Protein AF-A0A0J6SVH4-F1 (afdb_monomer)

Secondary structure (DSSP, 8-state):
---HHHHHHHHHHHHHHHHHHHHHHHHHHHHHHHS---HHHHHHHHHHHHHHHHHHHHHHHHHHHH-S--TTPPPHHHHHHHHHHHHHHTT--------

pLDDT: mean 83.15, std 16.94, range [44.31, 97.62]

Solvent-accessible surface area (backbone atoms only — not comparable to full-atom values): 5814 Å² total; per-residue (Å²): 138,91,71,60,68,67,56,48,55,54,48,51,51,51,33,37,53,33,45,52,53,23,51,52,24,47,54,48,33,53,55,48,73,70,46,96,55,62,81,73,41,54,58,55,39,54,54,28,47,51,48,24,54,53,28,45,53,53,30,52,52,42,36,61,73,65,72,55,85,74,89,77,61,80,50,71,69,59,49,51,52,52,54,54,54,56,62,61,66,78,72,74,81,83,89,76,78,90,131

Mean predicted aligned error: 9.52 Å

Foldseek 3Di:
DPDVPVVLVVLLVVLQVLLLQLLVLVVQLVVLVVDPDPPVSVVVNVVSVVSNVVSVVVNVVSCVVSVHDDPNHDDNVRSVVVVVVVVVVVPDDPPDDDD

Nearest PDB structures (foldseek):
  6lkp-assembly1_C  TM=5.786E-01  e=1.591E+00  Leptolyngbya sp. O-77
  4dyu-assembly1_K  TM=5.708E-01  e=2.705E+00  Yersinia pestis KIM10+
  6lkp-assembly1_F-2  TM=6.302E-01  e=3.853E+00  Leptolyngbya sp. O-77
  4dyu-assembly1_H  TM=6.235E-01  e=7.816E+00  Yersinia pestis KIM10+

Structure (mmCIF, N/CA/C/O backbone):
data_AF-A0A0J6SVH4-F1
#
_entry.id   AF-A0A0J6SVH4-F1
#
loop_
_atom_site.group_PDB
_atom_site.id
_atom_site.type_symbol
_atom_site.label_atom_id
_atom_site.label_alt_id
_atom_site.label_comp_id
_atom_site.label_asym_id
_atom_site.label_entity_id
_atom_site.label_seq_id
_atom_site.pdbx_PDB_ins_code
_atom_site.Cartn_x
_atom_site.Cartn_y
_atom_site.Cartn_z
_atom_site.occupancy
_atom_site.B_iso_or_equiv
_atom_site.auth_seq_id
_atom_site.auth_comp_id
_atom_site.auth_asym_id
_atom_site.auth_atom_id
_atom_site.pdbx_PDB_model_num
ATOM 1 N N . MET A 1 1 ? -21.725 4.617 27.678 1.00 44.31 1 MET A N 1
ATOM 2 C CA . MET A 1 1 ? -21.602 4.956 26.246 1.00 44.31 1 MET A CA 1
ATOM 3 C C . MET A 1 1 ? -20.887 3.815 25.535 1.00 44.31 1 MET A C 1
ATOM 5 O O . MET A 1 1 ? -19.718 3.624 25.835 1.00 44.31 1 MET A O 1
ATOM 9 N N . PRO A 1 2 ? -21.541 3.039 24.656 1.00 50.03 2 PRO A N 1
ATOM 10 C CA . PRO A 1 2 ? -20.853 2.108 23.771 1.00 50.03 2 PRO A CA 1
ATOM 11 C C . PRO A 1 2 ? -21.095 2.526 22.311 1.00 50.03 2 PRO A C 1
ATOM 13 O O . PRO A 1 2 ? -22.089 2.136 21.712 1.00 50.03 2 PRO A O 1
ATOM 16 N N . CYS A 1 3 ? -20.215 3.363 21.758 1.00 47.97 3 CYS A N 1
ATOM 17 C CA . CYS A 1 3 ? -20.214 3.703 20.324 1.00 47.97 3 CYS A CA 1
ATOM 18 C C . CYS A 1 3 ? -18.867 3.427 19.636 1.00 47.97 3 CYS A C 1
ATOM 20 O O . CYS A 1 3 ? -18.789 3.538 18.418 1.00 47.97 3 CYS A O 1
ATOM 22 N N . SER A 1 4 ? -17.821 3.038 20.372 1.00 60.50 4 SER A N 1
ATOM 23 C CA . SER A 1 4 ? -16.481 2.877 19.792 1.00 60.50 4 SER A CA 1
ATOM 24 C C . SER A 1 4 ? -16.324 1.627 18.923 1.00 60.50 4 SER A C 1
ATOM 26 O O . SER A 1 4 ? -15.567 1.656 17.967 1.00 60.50 4 SER A O 1
ATOM 28 N N . THR A 1 5 ? -17.082 0.553 19.167 1.00 61.78 5 THR A N 1
ATOM 29 C CA . THR A 1 5 ? -16.823 -0.753 18.526 1.00 61.78 5 THR A CA 1
ATOM 30 C C . THR A 1 5 ? -17.061 -0.771 17.014 1.00 61.78 5 THR A C 1
ATOM 32 O O . THR A 1 5 ? -16.330 -1.440 16.291 1.00 61.78 5 THR A O 1
ATOM 35 N N . ALA A 1 6 ? -18.056 -0.034 16.510 1.00 64.44 6 ALA A N 1
ATOM 36 C CA . ALA A 1 6 ? -18.327 0.042 15.072 1.00 64.44 6 ALA A CA 1
ATOM 37 C C . ALA A 1 6 ? -17.305 0.932 14.336 1.00 64.44 6 ALA A C 1
ATOM 39 O O . ALA A 1 6 ? -16.909 0.633 13.210 1.00 64.44 6 ALA A O 1
ATOM 40 N N . SER A 1 7 ? -16.843 2.004 14.987 1.00 69.50 7 SER A N 1
ATOM 41 C CA . SER A 1 7 ? -15.791 2.871 14.448 1.00 69.50 7 SER A CA 1
ATOM 42 C C . SER A 1 7 ? -14.437 2.158 14.442 1.00 69.50 7 SER A C 1
ATOM 44 O O . SER A 1 7 ? -13.725 2.213 13.444 1.00 69.50 7 SER A O 1
ATOM 46 N N . ASP A 1 8 ? -14.118 1.413 15.500 1.00 69.62 8 ASP A N 1
ATOM 47 C CA . ASP A 1 8 ? -12.891 0.616 15.575 1.00 69.62 8 ASP A CA 1
ATOM 48 C C . ASP A 1 8 ? -12.886 -0.512 14.544 1.00 69.62 8 ASP A C 1
ATOM 50 O O . ASP A 1 8 ? -11.888 -0.693 13.860 1.00 69.62 8 ASP A O 1
ATOM 54 N N . ALA A 1 9 ? -14.007 -1.216 14.342 1.00 74.62 9 ALA A N 1
ATOM 55 C CA . ALA A 1 9 ? -14.099 -2.262 13.319 1.00 74.62 9 ALA A CA 1
ATOM 56 C C . ALA A 1 9 ? -13.892 -1.715 11.892 1.00 74.62 9 ALA A C 1
ATOM 58 O O . ALA A 1 9 ? -13.279 -2.368 11.047 1.00 74.62 9 ALA A O 1
ATOM 59 N N . THR A 1 10 ? -14.376 -0.500 11.615 1.00 89.38 10 THR A N 1
ATOM 60 C CA . THR A 1 10 ? -14.157 0.158 10.315 1.00 89.38 10 THR A CA 1
ATOM 61 C C . THR A 1 10 ? -12.748 0.731 10.176 1.00 89.38 10 THR A C 1
ATOM 63 O O . THR A 1 10 ? -12.219 0.779 9.065 1.00 89.38 10 THR A O 1
ATOM 66 N N . LEU A 1 11 ? -12.108 1.160 11.266 1.00 93.75 11 LEU A N 1
ATOM 67 C CA . LEU A 1 11 ? -10.700 1.556 11.263 1.00 93.75 11 LEU A CA 1
ATOM 68 C C . LEU A 1 11 ? -9.781 0.346 11.076 1.00 93.75 11 LEU A C 1
ATOM 70 O O . LEU A 1 11 ? -8.941 0.376 10.187 1.00 93.75 11 LEU A O 1
ATOM 74 N N . GLU A 1 12 ? -10.001 -0.740 11.816 1.00 95.12 12 GLU A N 1
ATOM 75 C CA . GLU A 1 12 ? -9.250 -1.990 11.692 1.00 95.12 12 GLU A CA 1
ATOM 76 C C . GLU A 1 12 ? -9.304 -2.532 10.259 1.00 95.12 12 GLU A C 1
ATOM 78 O O . GLU A 1 12 ? -8.268 -2.857 9.680 1.00 95.12 12 GLU A O 1
ATOM 83 N N . HIS A 1 13 ? -10.491 -2.546 9.642 1.00 94.88 13 HIS A N 1
ATOM 84 C CA . HIS A 1 13 ? -10.640 -2.963 8.249 1.00 94.88 13 HIS A CA 1
ATOM 85 C C . HIS A 1 13 ? -9.846 -2.074 7.278 1.00 94.88 13 HIS A C 1
ATOM 87 O O . HIS A 1 13 ? -9.142 -2.589 6.409 1.00 94.88 13 HIS A O 1
ATOM 93 N N . ARG A 1 14 ? -9.898 -0.745 7.451 1.00 95.12 14 ARG A N 1
ATOM 94 C CA . ARG A 1 14 ? -9.105 0.199 6.643 1.00 95.12 14 ARG A CA 1
ATOM 95 C C . ARG A 1 14 ? -7.603 -0.010 6.832 1.00 95.12 14 ARG A C 1
ATOM 97 O O . ARG A 1 14 ? -6.868 0.045 5.852 1.00 95.12 14 ARG A O 1
ATOM 104 N N . THR A 1 15 ? -7.150 -0.282 8.055 1.00 96.94 15 THR A N 1
ATOM 105 C CA . THR A 1 15 ? -5.745 -0.593 8.355 1.00 96.94 15 THR A CA 1
ATOM 106 C C . THR A 1 15 ? -5.300 -1.879 7.662 1.00 96.94 15 THR A C 1
ATOM 108 O O . THR A 1 15 ? -4.221 -1.915 7.075 1.00 96.94 15 THR A O 1
ATOM 111 N N . ILE A 1 16 ? -6.136 -2.922 7.682 1.00 96.19 16 ILE A N 1
ATOM 112 C CA . ILE A 1 16 ? -5.853 -4.192 7.001 1.00 96.19 16 ILE A CA 1
ATOM 113 C C . ILE A 1 16 ? -5.747 -3.982 5.485 1.00 96.19 16 ILE A C 1
ATOM 115 O O . ILE A 1 16 ? -4.779 -4.438 4.8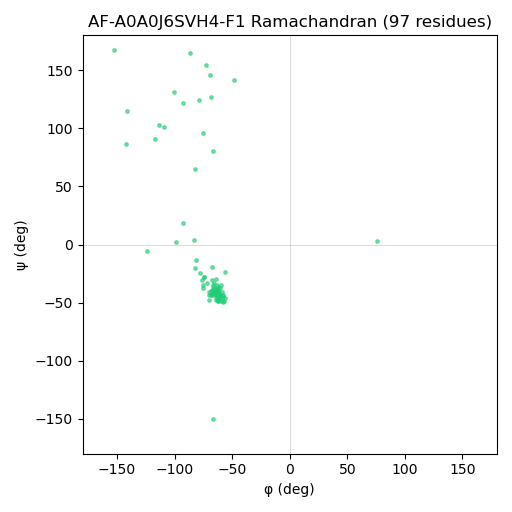81 1.00 96.19 16 ILE A O 1
ATOM 119 N N . GLU A 1 17 ? -6.681 -3.261 4.864 1.00 95.31 17 GLU A N 1
ATOM 120 C CA . GLU A 1 17 ? -6.618 -2.958 3.425 1.00 95.31 17 GLU A CA 1
ATOM 121 C C . GLU A 1 17 ? -5.399 -2.089 3.067 1.00 95.31 17 GLU A C 1
ATOM 123 O O . GLU A 1 17 ? -4.675 -2.392 2.117 1.00 95.31 17 GLU A O 1
ATOM 128 N N . ALA A 1 18 ? -5.078 -1.070 3.872 1.00 96.31 18 ALA A N 1
ATOM 129 C CA . ALA A 1 18 ? -3.871 -0.263 3.677 1.00 96.31 18 ALA A CA 1
ATOM 130 C C . ALA A 1 18 ? -2.587 -1.103 3.762 1.00 96.31 18 ALA A C 1
ATOM 132 O O . ALA A 1 18 ? -1.662 -0.895 2.976 1.00 96.31 18 ALA A O 1
ATOM 133 N N . HIS A 1 19 ? -2.541 -2.090 4.661 1.00 97.38 19 HIS A N 1
ATOM 134 C CA . HIS A 1 19 ? -1.429 -3.038 4.748 1.00 97.38 19 HIS A CA 1
ATOM 135 C C 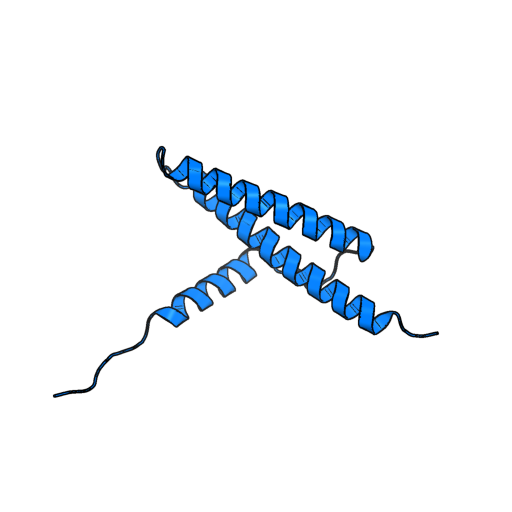. HIS A 1 19 ? -1.302 -3.905 3.493 1.00 97.38 19 HIS A C 1
ATOM 137 O O . HIS A 1 19 ? -0.190 -4.117 3.015 1.00 97.38 19 HIS A O 1
ATOM 143 N N . ARG A 1 20 ? -2.419 -4.360 2.909 1.00 96.38 20 ARG A N 1
ATOM 144 C CA . ARG A 1 20 ? -2.398 -5.105 1.636 1.00 96.38 20 ARG A CA 1
ATOM 145 C C . ARG A 1 20 ? -1.803 -4.261 0.512 1.00 96.38 20 ARG A C 1
ATOM 147 O O . ARG A 1 20 ? -0.945 -4.751 -0.218 1.00 96.38 20 ARG A O 1
ATOM 154 N N . HIS A 1 21 ? -2.207 -2.995 0.403 1.00 95.69 21 HIS A N 1
ATOM 155 C CA . HIS A 1 21 ? -1.659 -2.072 -0.594 1.00 95.69 21 HIS A CA 1
ATOM 156 C C . HIS A 1 21 ? -0.173 -1.784 -0.374 1.00 95.69 21 HIS A C 1
ATOM 158 O O . HIS A 1 21 ? 0.598 -1.811 -1.331 1.00 95.69 21 HIS A O 1
ATOM 164 N N . TYR A 1 22 ? 0.235 -1.561 0.877 1.00 96.62 22 TYR A N 1
ATOM 165 C CA . TYR A 1 22 ? 1.640 -1.393 1.242 1.00 96.62 22 TYR A CA 1
ATOM 166 C C . TYR A 1 22 ? 2.484 -2.602 0.833 1.00 96.62 22 TYR A C 1
ATOM 168 O O . TYR A 1 22 ? 3.520 -2.450 0.185 1.00 96.62 22 TYR A O 1
ATOM 176 N N . LEU A 1 23 ? 2.018 -3.808 1.163 1.00 96.62 23 LEU A N 1
ATOM 177 C CA . LEU A 1 23 ? 2.742 -5.033 0.863 1.00 96.62 23 LEU A CA 1
ATOM 178 C C . LEU A 1 23 ? 2.812 -5.299 -0.646 1.00 96.62 23 LEU A C 1
ATOM 180 O O . LEU A 1 23 ? 3.865 -5.694 -1.137 1.00 96.62 23 LEU A O 1
ATOM 184 N N . ALA A 1 24 ? 1.739 -5.022 -1.393 1.00 95.81 24 ALA A N 1
ATOM 185 C CA . ALA A 1 24 ? 1.738 -5.116 -2.854 1.00 95.81 24 ALA A CA 1
ATOM 186 C C . ALA A 1 24 ? 2.741 -4.143 -3.495 1.00 95.81 24 ALA A C 1
ATOM 188 O O . ALA A 1 24 ? 3.486 -4.530 -4.393 1.00 95.81 24 ALA A O 1
ATOM 189 N N . ALA A 1 25 ? 2.790 -2.893 -3.020 1.00 95.50 25 ALA A N 1
ATOM 190 C CA . ALA A 1 25 ? 3.736 -1.899 -3.517 1.00 95.50 25 ALA A CA 1
ATOM 191 C C . ALA A 1 25 ? 5.188 -2.302 -3.217 1.00 95.50 25 ALA A C 1
ATOM 193 O O . ALA A 1 25 ? 6.031 -2.241 -4.107 1.00 95.50 25 ALA A O 1
ATOM 194 N N . LEU A 1 26 ? 5.462 -2.794 -2.003 1.00 95.25 26 LEU A N 1
ATOM 195 C CA . LEU A 1 26 ? 6.785 -3.300 -1.630 1.00 95.25 26 LEU A CA 1
ATOM 196 C C . LEU A 1 26 ? 7.206 -4.498 -2.496 1.00 95.25 26 LEU A C 1
ATOM 198 O O . LEU A 1 26 ? 8.316 -4.524 -3.013 1.00 95.25 26 LEU A O 1
ATOM 202 N N . MET A 1 27 ? 6.306 -5.463 -2.708 1.00 94.50 27 MET A N 1
ATOM 203 C CA . MET A 1 27 ? 6.570 -6.610 -3.585 1.00 94.50 27 MET A CA 1
ATOM 204 C C . MET A 1 27 ? 6.886 -6.188 -5.023 1.00 94.50 27 MET A C 1
ATOM 206 O O . MET A 1 27 ? 7.699 -6.839 -5.671 1.00 94.50 27 MET A O 1
ATOM 210 N N . ARG A 1 28 ? 6.257 -5.117 -5.523 1.00 93.00 28 ARG A N 1
ATOM 211 C CA . ARG A 1 28 ? 6.539 -4.583 -6.858 1.00 93.00 28 ARG A CA 1
ATOM 212 C C . ARG A 1 28 ? 7.919 -3.934 -6.940 1.00 93.00 28 ARG A C 1
ATOM 214 O O . ARG A 1 28 ? 8.609 -4.183 -7.917 1.00 93.00 28 ARG A O 1
ATOM 221 N N . VAL A 1 29 ? 8.313 -3.140 -5.940 1.00 92.88 29 VAL A N 1
ATOM 222 C CA . VAL A 1 29 ? 9.663 -2.544 -5.881 1.00 92.88 29 VAL A CA 1
ATOM 223 C C . VAL A 1 29 ? 10.722 -3.641 -5.909 1.00 92.88 29 VAL A C 1
ATOM 225 O O . VAL A 1 29 ? 11.596 -3.614 -6.761 1.00 92.88 29 VAL A O 1
ATOM 228 N N . GLU A 1 30 ? 10.583 -4.660 -5.061 1.00 91.88 30 GLU A N 1
ATOM 229 C CA . GLU A 1 30 ? 11.543 -5.767 -5.014 1.00 91.88 30 GLU A CA 1
ATOM 230 C C . GLU A 1 30 ? 11.602 -6.560 -6.329 1.00 91.88 30 GLU A C 1
ATOM 232 O O . GLU A 1 30 ? 12.677 -6.959 -6.759 1.00 91.88 30 GLU A O 1
ATOM 237 N N . ALA A 1 31 ? 10.462 -6.771 -6.995 1.00 90.88 31 ALA A N 1
ATOM 238 C CA . ALA A 1 31 ? 10.437 -7.451 -8.289 1.00 90.88 31 ALA A CA 1
ATOM 239 C C . ALA A 1 31 ? 11.147 -6.649 -9.393 1.00 90.88 31 ALA A C 1
ATOM 241 O O . ALA A 1 31 ? 11.733 -7.249 -10.290 1.00 90.88 31 ALA A O 1
ATOM 242 N N . LEU A 1 32 ? 11.087 -5.316 -9.327 1.00 90.38 32 LEU A N 1
ATOM 243 C CA . LEU A 1 32 ? 11.806 -4.427 -10.240 1.00 90.38 32 LEU A CA 1
ATOM 244 C C . LEU A 1 32 ? 13.299 -4.364 -9.896 1.00 90.38 32 LEU A C 1
ATOM 246 O O . LEU A 1 32 ? 14.114 -4.377 -10.801 1.00 90.38 32 LEU A O 1
ATOM 250 N N . ASP A 1 33 ? 13.673 -4.386 -8.614 1.00 87.12 33 ASP A N 1
ATOM 251 C CA . ASP A 1 33 ? 15.084 -4.459 -8.197 1.00 87.12 33 ASP A CA 1
ATOM 252 C C . ASP A 1 33 ? 15.765 -5.769 -8.637 1.00 87.12 33 ASP A C 1
ATOM 254 O O . ASP A 1 33 ? 16.977 -5.810 -8.855 1.00 87.12 33 ASP A O 1
ATOM 258 N N . GLU A 1 34 ? 14.997 -6.857 -8.741 1.00 87.38 34 GLU A N 1
ATOM 259 C CA . GLU A 1 34 ? 15.467 -8.152 -9.243 1.00 87.38 34 GLU A CA 1
ATOM 260 C C . GLU A 1 34 ? 15.478 -8.239 -10.779 1.00 87.38 34 GLU A C 1
ATOM 262 O O . GLU A 1 34 ? 16.165 -9.102 -11.340 1.00 87.38 34 GLU A O 1
ATOM 267 N N . ALA A 1 35 ? 14.724 -7.379 -11.469 1.00 82.88 35 ALA A N 1
ATOM 268 C CA . ALA A 1 35 ? 14.726 -7.305 -12.920 1.00 82.88 35 ALA A CA 1
ATOM 269 C C . ALA A 1 35 ? 15.968 -6.528 -13.388 1.00 82.88 35 ALA A C 1
ATOM 271 O O . ALA A 1 35 ? 16.210 -5.402 -12.982 1.00 82.88 35 ALA A O 1
ATOM 272 N N . ASP A 1 36 ? 16.789 -7.132 -14.250 1.00 68.06 36 ASP A N 1
ATOM 273 C CA . ASP A 1 36 ? 17.912 -6.433 -14.895 1.00 68.06 36 ASP A CA 1
ATOM 274 C C . ASP A 1 36 ? 17.380 -5.644 -16.103 1.00 68.06 36 ASP A C 1
ATOM 276 O O . ASP A 1 36 ? 17.614 -5.994 -17.265 1.00 68.06 36 ASP A O 1
ATOM 280 N N . ASP A 1 37 ? 16.538 -4.647 -15.836 1.00 64.12 37 ASP A N 1
ATOM 281 C CA . ASP A 1 37 ? 15.901 -3.811 -16.840 1.00 64.12 37 ASP A CA 1
ATOM 282 C C . ASP A 1 37 ? 16.614 -2.455 -16.966 1.00 64.12 37 ASP A C 1
ATOM 284 O O . ASP A 1 37 ? 16.980 -1.787 -16.005 1.00 64.12 37 ASP A O 1
ATOM 288 N N . GLY A 1 38 ? 16.907 -2.066 -18.211 1.00 63.03 38 GLY A N 1
ATOM 289 C CA . GLY A 1 38 ? 17.634 -0.835 -18.526 1.00 63.03 38 GLY A CA 1
ATOM 290 C C . GLY A 1 38 ? 16.857 0.444 -18.172 1.00 63.03 38 GLY A C 1
ATOM 291 O O . GLY A 1 38 ? 16.019 0.488 -17.283 1.00 63.03 38 GLY A O 1
ATOM 292 N N . SER A 1 39 ? 17.086 1.535 -18.905 1.00 61.56 39 SER A N 1
ATOM 293 C CA . SER A 1 39 ? 16.526 2.860 -18.570 1.00 61.56 39 SER A CA 1
ATOM 294 C C . SER A 1 39 ? 14.996 2.945 -18.427 1.00 61.56 39 SER A C 1
ATOM 296 O O . SER A 1 39 ? 14.517 3.863 -17.766 1.00 61.56 39 SER A O 1
ATOM 298 N N . ASP A 1 40 ? 14.235 2.033 -19.040 1.00 67.88 40 ASP A N 1
ATOM 299 C CA . ASP A 1 40 ? 12.772 1.985 -18.902 1.00 67.88 40 ASP A CA 1
ATOM 300 C C . ASP A 1 40 ? 12.332 1.428 -17.531 1.00 67.88 40 ASP A C 1
ATOM 302 O O . ASP A 1 40 ? 11.304 1.863 -17.008 1.00 67.88 40 ASP A O 1
ATOM 306 N N . GLY A 1 41 ? 13.149 0.572 -16.903 1.00 77.00 41 GLY A N 1
ATOM 307 C CA . GLY A 1 41 ? 12.933 0.060 -15.544 1.00 77.00 41 GLY A CA 1
ATOM 308 C C . GLY A 1 41 ? 13.070 1.144 -14.476 1.00 77.00 41 GLY A C 1
ATOM 309 O O . GLY A 1 41 ? 12.333 1.155 -13.496 1.00 77.00 41 GLY A O 1
ATOM 310 N N . GLU A 1 42 ? 13.918 2.154 -14.705 1.00 85.12 42 GLU A N 1
ATOM 311 C CA . GLU A 1 42 ? 14.135 3.254 -13.753 1.00 85.12 42 GLU A CA 1
ATOM 312 C C . GLU A 1 42 ? 12.854 4.053 -13.476 1.00 85.12 42 GLU A C 1
ATOM 314 O O . GLU A 1 42 ? 12.558 4.393 -12.330 1.00 85.12 42 GLU A O 1
ATOM 319 N N . ARG A 1 43 ? 12.068 4.358 -14.517 1.00 87.62 43 ARG A N 1
ATOM 320 C CA . ARG A 1 43 ? 10.815 5.103 -14.335 1.00 87.62 43 ARG A CA 1
ATOM 321 C C . ARG A 1 43 ? 9.780 4.262 -13.598 1.00 87.62 43 ARG A C 1
ATOM 323 O O . ARG A 1 43 ? 9.105 4.778 -12.711 1.00 87.62 43 ARG A O 1
ATOM 330 N N . GLU A 1 44 ? 9.655 2.991 -13.966 1.00 89.12 44 GLU A N 1
ATOM 331 C CA . GLU A 1 44 ? 8.728 2.083 -13.298 1.00 89.12 44 GLU A CA 1
ATOM 332 C C . GLU A 1 44 ? 9.119 1.863 -11.830 1.00 89.12 44 GLU A C 1
ATOM 334 O O . GLU A 1 44 ? 8.246 1.859 -10.959 1.00 89.12 44 GLU A O 1
ATOM 339 N N . ARG A 1 45 ? 10.423 1.788 -11.538 1.00 88.31 45 ARG A N 1
ATOM 340 C CA . ARG A 1 45 ? 10.954 1.709 -10.176 1.00 88.31 45 ARG A CA 1
ATOM 341 C C . ARG A 1 45 ? 10.606 2.951 -9.366 1.00 88.31 45 ARG A C 1
ATOM 343 O O . ARG A 1 45 ? 10.054 2.815 -8.280 1.00 88.31 45 ARG A O 1
ATOM 350 N N . LEU A 1 46 ? 10.828 4.153 -9.903 1.00 91.44 46 LEU A N 1
ATOM 351 C CA . LEU A 1 46 ? 10.459 5.404 -9.225 1.00 91.44 46 LEU A CA 1
ATOM 352 C C . LEU A 1 46 ? 8.955 5.485 -8.921 1.00 91.44 46 LEU A C 1
ATOM 354 O O . LEU A 1 46 ? 8.564 5.912 -7.832 1.00 91.44 46 LEU A O 1
ATOM 358 N N . ASP A 1 47 ? 8.105 5.055 -9.856 1.00 92.25 47 ASP A N 1
ATOM 359 C CA . ASP A 1 47 ? 6.655 5.019 -9.647 1.00 92.25 47 ASP A CA 1
ATOM 360 C C . ASP A 1 47 ? 6.271 3.987 -8.562 1.00 92.25 47 ASP A C 1
ATOM 362 O O . ASP A 1 47 ? 5.416 4.261 -7.710 1.00 92.25 47 ASP A O 1
ATOM 366 N N . ALA A 1 48 ? 6.924 2.819 -8.539 1.00 92.56 48 ALA A N 1
ATOM 367 C CA . ALA A 1 48 ? 6.719 1.795 -7.514 1.00 92.56 48 ALA A CA 1
ATOM 368 C C . ALA A 1 48 ? 7.208 2.247 -6.124 1.00 92.56 48 ALA A C 1
ATOM 370 O O . ALA A 1 48 ? 6.495 2.063 -5.134 1.00 92.56 48 ALA A O 1
ATOM 371 N N . GLU A 1 49 ? 8.370 2.900 -6.044 1.00 94.56 49 GLU A N 1
ATOM 372 C CA . GLU A 1 49 ? 8.914 3.494 -4.818 1.00 94.56 49 GLU A CA 1
ATOM 373 C C . GLU A 1 49 ? 7.973 4.574 -4.263 1.00 94.56 49 GLU A C 1
ATOM 375 O O . GLU A 1 49 ? 7.666 4.590 -3.068 1.00 94.56 49 GLU A O 1
ATOM 380 N N . ALA A 1 50 ? 7.444 5.449 -5.125 1.00 95.56 50 ALA A N 1
ATOM 381 C CA . ALA A 1 50 ? 6.480 6.468 -4.721 1.00 95.56 50 ALA A CA 1
ATOM 382 C C . ALA A 1 50 ? 5.195 5.846 -4.145 1.00 95.56 50 ALA A C 1
ATOM 384 O O . ALA A 1 50 ? 4.706 6.287 -3.098 1.00 95.56 50 ALA A O 1
ATOM 385 N N . ALA A 1 51 ? 4.673 4.792 -4.782 1.00 94.50 51 ALA A N 1
ATOM 386 C CA . ALA A 1 51 ? 3.514 4.054 -4.285 1.00 94.50 51 ALA A CA 1
ATOM 387 C C . ALA A 1 51 ? 3.802 3.371 -2.935 1.00 94.50 51 ALA A C 1
ATOM 389 O O . ALA A 1 51 ? 2.970 3.419 -2.023 1.00 94.50 51 ALA A O 1
ATOM 390 N N . HIS A 1 52 ? 4.990 2.784 -2.772 1.00 94.94 52 HIS A N 1
ATOM 391 C CA . HIS A 1 52 ? 5.437 2.186 -1.515 1.00 94.94 52 HIS A CA 1
ATOM 392 C C . HIS A 1 52 ? 5.482 3.220 -0.377 1.00 94.94 52 HIS A C 1
ATOM 394 O O . HIS A 1 52 ? 4.901 3.001 0.688 1.00 94.94 52 HIS A O 1
ATOM 400 N N . LEU A 1 53 ? 6.096 4.383 -0.608 1.00 97.06 53 LEU A N 1
ATOM 4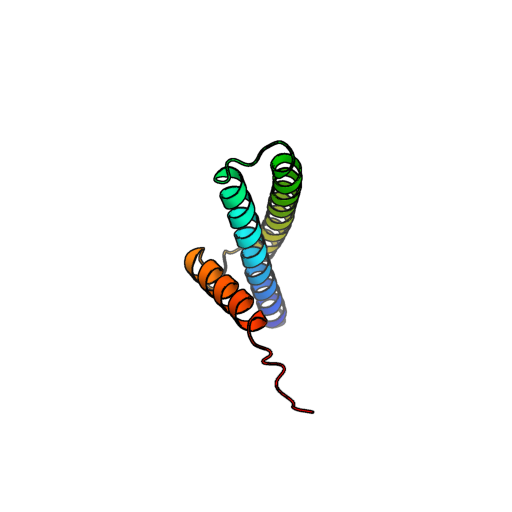01 C CA . LEU A 1 53 ? 6.188 5.445 0.398 1.00 97.06 53 LEU A CA 1
ATOM 402 C C . LEU A 1 53 ? 4.813 6.009 0.772 1.00 97.06 53 LEU A C 1
ATOM 404 O O . LEU A 1 53 ? 4.525 6.222 1.953 1.00 97.06 53 LEU A O 1
ATOM 408 N N . GLN A 1 54 ? 3.946 6.228 -0.219 1.00 96.56 54 GLN A N 1
ATOM 409 C CA . GLN A 1 54 ? 2.593 6.728 0.014 1.00 96.56 54 GLN A CA 1
ATOM 410 C C . GLN A 1 54 ? 1.767 5.747 0.856 1.00 96.56 54 GLN A C 1
ATOM 412 O O . GLN A 1 54 ? 1.143 6.142 1.843 1.00 96.56 54 GLN A O 1
ATOM 417 N N . THR A 1 55 ? 1.766 4.467 0.485 1.00 95.94 55 THR A N 1
ATOM 418 C CA . THR A 1 55 ? 1.006 3.430 1.199 1.00 95.94 55 THR A CA 1
ATOM 419 C C . THR A 1 55 ? 1.547 3.198 2.609 1.00 95.94 55 THR A C 1
ATOM 421 O O . THR A 1 55 ? 0.756 3.048 3.539 1.00 95.94 55 THR A O 1
ATOM 424 N N . PHE A 1 56 ? 2.866 3.279 2.809 1.00 97.19 56 PHE A N 1
ATOM 425 C CA . PHE A 1 56 ? 3.479 3.230 4.137 1.00 97.19 56 PHE A CA 1
ATOM 426 C C . PHE A 1 56 ? 3.047 4.402 5.031 1.00 97.19 56 PHE A C 1
ATOM 428 O O . PHE A 1 56 ? 2.719 4.203 6.202 1.00 97.19 56 PHE A O 1
ATOM 435 N N . ALA A 1 57 ? 2.999 5.624 4.491 1.00 97.62 57 ALA A N 1
ATOM 436 C CA . ALA A 1 57 ? 2.540 6.795 5.239 1.00 97.62 57 ALA A CA 1
ATOM 437 C C . ALA A 1 57 ? 1.075 6.652 5.687 1.00 97.62 57 ALA A C 1
ATOM 439 O O . ALA A 1 57 ? 0.748 6.944 6.839 1.00 97.62 57 ALA A O 1
ATOM 440 N N . ILE A 1 58 ? 0.208 6.155 4.798 1.00 96.81 58 ILE A N 1
ATOM 441 C CA . ILE A 1 58 ? -1.205 5.889 5.102 1.00 96.81 58 ILE A CA 1
ATOM 442 C C . ILE A 1 58 ? -1.331 4.801 6.173 1.00 96.81 58 ILE A C 1
ATOM 444 O O . ILE A 1 58 ? -2.046 4.993 7.156 1.00 96.81 58 ILE A O 1
ATOM 448 N N . LEU A 1 59 ? -0.614 3.684 6.021 1.00 97.25 59 LEU A N 1
ATOM 449 C CA . LEU A 1 59 ? -0.638 2.585 6.984 1.00 97.25 59 LEU A CA 1
ATOM 450 C C . LEU A 1 59 ? -0.195 3.047 8.378 1.00 97.25 59 LEU A C 1
ATOM 452 O O . LEU A 1 59 ? -0.872 2.749 9.358 1.00 97.25 59 LEU A O 1
ATOM 456 N N . ASN A 1 60 ? 0.892 3.815 8.475 1.00 97.44 60 ASN A N 1
ATOM 457 C CA . ASN A 1 60 ? 1.365 4.344 9.756 1.00 97.44 60 ASN A CA 1
ATOM 458 C C . ASN A 1 60 ? 0.354 5.281 10.413 1.00 97.44 60 ASN A C 1
ATOM 460 O O . ASN A 1 60 ? 0.174 5.227 11.628 1.00 97.44 60 ASN A O 1
ATOM 464 N N . LEU A 1 61 ? -0.315 6.135 9.635 1.00 97.31 61 LEU A N 1
ATOM 465 C CA . LEU A 1 61 ? -1.362 7.006 10.164 1.00 97.31 61 LEU A CA 1
ATOM 466 C C . LEU A 1 61 ? -2.514 6.183 10.755 1.00 97.31 61 LEU A C 1
ATOM 468 O O . LEU A 1 61 ? -2.936 6.448 11.877 1.00 97.31 61 LEU A O 1
ATOM 472 N N . LEU A 1 62 ? -2.956 5.146 10.042 1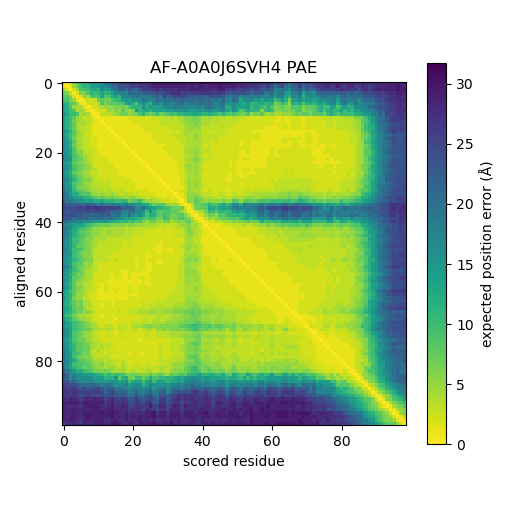.00 96.56 62 LEU A N 1
ATOM 473 C CA . LEU A 1 62 ? -4.035 4.267 10.491 1.00 96.56 62 LEU A CA 1
ATOM 474 C C . LEU A 1 62 ? -3.637 3.418 11.705 1.00 96.56 62 LEU A C 1
ATOM 476 O O . LEU A 1 62 ? -4.434 3.266 12.624 1.00 96.56 62 LEU A O 1
ATOM 480 N N . LEU A 1 63 ? -2.406 2.900 11.753 1.00 96.19 63 LEU A N 1
ATOM 481 C CA . LEU A 1 63 ? -1.885 2.171 12.916 1.00 96.19 63 LEU A CA 1
ATOM 482 C C . LEU A 1 63 ? -1.771 3.072 14.150 1.00 96.19 63 LEU A C 1
ATOM 484 O O . LEU A 1 63 ? -2.099 2.640 15.253 1.00 96.19 63 LEU A O 1
ATOM 488 N N . ASN A 1 64 ? -1.347 4.326 13.968 1.00 96.50 64 ASN A N 1
ATOM 489 C CA . ASN A 1 64 ? -1.286 5.306 15.050 1.00 96.50 64 ASN A CA 1
ATOM 490 C C . ASN A 1 64 ? -2.681 5.671 15.569 1.00 96.50 64 ASN A C 1
ATOM 492 O O . ASN A 1 64 ? -2.862 5.785 16.779 1.00 96.50 64 ASN A O 1
ATOM 496 N N . GLU A 1 65 ? -3.661 5.840 14.677 1.00 95.12 65 GLU A N 1
ATOM 497 C CA . GLU A 1 65 ? -5.056 6.091 15.057 1.00 95.12 65 GLU A CA 1
ATOM 498 C C . GLU A 1 65 ? -5.669 4.879 15.774 1.00 95.12 65 GLU A C 1
ATOM 500 O O . GLU A 1 65 ? -6.378 5.040 16.764 1.00 95.12 65 GLU A O 1
ATOM 505 N N . LEU A 1 66 ? -5.353 3.664 15.311 1.00 94.19 66 LEU A N 1
ATOM 506 C CA . LEU A 1 66 ? -5.853 2.414 15.882 1.00 94.19 66 LEU A CA 1
ATOM 507 C C . LEU A 1 66 ? -5.216 2.101 17.247 1.00 94.19 66 LEU A C 1
ATOM 509 O O . LEU A 1 66 ? -5.856 1.507 18.112 1.00 94.19 66 LEU A O 1
ATOM 513 N N . GLY A 1 67 ? -3.954 2.488 17.453 1.00 95.19 67 GLY A N 1
ATOM 514 C CA . GLY A 1 67 ? -3.219 2.307 18.709 1.00 95.19 67 GLY A CA 1
ATOM 515 C C . GLY A 1 67 ? -2.726 0.877 18.971 1.00 95.19 67 GLY A C 1
ATOM 516 O O . GLY A 1 67 ? -2.139 0.612 20.020 1.00 95.19 67 GLY A O 1
ATOM 517 N N . TYR A 1 68 ? -2.945 -0.050 18.036 1.00 93.44 68 TYR A N 1
ATOM 518 C CA . TYR A 1 68 ? -2.443 -1.424 18.075 1.00 93.44 68 TYR A CA 1
ATOM 519 C C . TYR A 1 68 ? -2.265 -1.985 16.657 1.00 93.44 68 TYR A C 1
ATOM 521 O O . TYR A 1 68 ? -2.745 -1.417 15.678 1.00 93.44 68 TYR A O 1
ATOM 529 N N . VAL A 1 69 ? -1.580 -3.128 16.550 1.00 94.81 69 VAL A N 1
ATOM 530 C CA . VAL A 1 69 ? -1.422 -3.862 15.285 1.00 94.81 69 VAL A CA 1
ATOM 531 C C . VAL A 1 69 ? -2.530 -4.917 15.169 1.00 94.81 69 VAL A C 1
ATOM 533 O O . VAL A 1 69 ? -2.629 -5.776 16.053 1.00 94.81 69 VAL A O 1
ATOM 536 N N . PRO A 1 70 ? -3.371 -4.882 14.120 1.00 93.31 70 PRO A N 1
ATOM 537 C CA . PRO A 1 70 ? -4.487 -5.811 13.985 1.00 93.31 70 PRO A CA 1
ATOM 538 C C . PRO A 1 70 ? -4.014 -7.224 13.621 1.00 93.31 70 PRO A C 1
ATOM 540 O O . PRO A 1 70 ? -2.950 -7.416 13.038 1.00 93.31 70 PRO A O 1
ATOM 543 N N . LYS A 1 71 ? -4.805 -8.248 13.964 1.00 89.88 71 LYS A N 1
ATOM 544 C CA . LYS A 1 71 ? -4.413 -9.663 13.774 1.00 89.88 71 LYS A CA 1
ATOM 545 C C . LYS A 1 71 ? -4.633 -10.191 12.351 1.00 89.88 71 LYS A C 1
ATOM 547 O O . LYS A 1 71 ? -4.138 -11.265 12.034 1.00 89.88 71 LYS A O 1
ATOM 552 N N . GLY A 1 72 ? -5.382 -9.468 11.518 1.00 89.88 72 GLY A N 1
ATOM 553 C CA . GLY A 1 72 ? -5.764 -9.877 10.160 1.00 89.88 72 GLY A CA 1
ATOM 554 C C . GLY A 1 72 ? -4.830 -9.392 9.050 1.00 89.88 72 GLY A C 1
ATOM 555 O O . GLY A 1 72 ? -5.256 -9.314 7.900 1.00 89.88 72 GLY A O 1
ATOM 556 N N . LEU A 1 73 ? -3.597 -9.000 9.376 1.00 93.75 73 LEU A N 1
ATOM 557 C CA . LEU A 1 73 ? -2.634 -8.553 8.374 1.00 93.75 73 LEU A CA 1
ATOM 558 C C . LEU A 1 73 ? -2.198 -9.724 7.492 1.00 93.75 73 LEU A C 1
ATOM 560 O O . LEU A 1 73 ? -1.749 -10.753 7.992 1.00 93.75 73 LEU A O 1
ATOM 564 N N . VAL A 1 74 ? -2.318 -9.542 6.179 1.00 94.62 74 VAL A N 1
ATOM 565 C CA . VAL A 1 74 ? -1.917 -10.549 5.195 1.00 94.62 74 VAL A CA 1
ATOM 566 C C . VAL A 1 74 ? -0.395 -10.702 5.154 1.00 94.62 74 VAL A C 1
ATOM 568 O O . VAL A 1 74 ? 0.354 -9.730 5.301 1.00 94.62 74 VAL A O 1
ATOM 571 N N . THR A 1 75 ? 0.071 -11.919 4.913 1.00 94.69 75 THR A N 1
ATOM 572 C CA . THR A 1 75 ? 1.478 -12.219 4.634 1.00 94.69 75 THR A CA 1
ATOM 573 C C . THR A 1 75 ? 1.803 -12.065 3.150 1.00 94.69 75 THR A C 1
ATOM 575 O O . THR A 1 75 ? 0.925 -12.055 2.285 1.00 94.69 75 THR A O 1
ATOM 578 N N . ARG A 1 76 ? 3.100 -12.001 2.827 1.00 94.00 76 ARG A N 1
ATOM 579 C CA . ARG A 1 76 ? 3.571 -11.914 1.437 1.00 94.00 76 ARG A CA 1
ATOM 580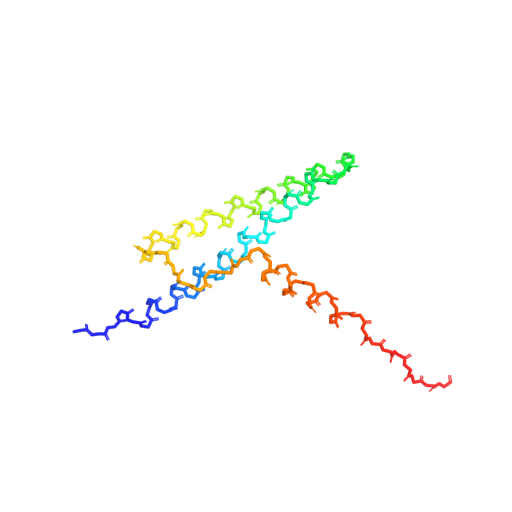 C C . ARG A 1 76 ? 3.081 -13.093 0.595 1.00 94.00 76 ARG A C 1
ATOM 582 O O . ARG A 1 76 ? 2.617 -12.891 -0.520 1.00 94.00 76 ARG A O 1
ATOM 589 N N . SER A 1 77 ? 3.162 -14.315 1.123 1.00 93.44 77 SER A N 1
ATOM 590 C CA . SER A 1 77 ? 2.738 -15.525 0.411 1.00 93.44 77 SER A CA 1
ATOM 591 C C . SER A 1 77 ? 1.234 -15.555 0.158 1.00 93.44 77 SER A C 1
ATOM 593 O O . SER A 1 77 ? 0.809 -15.895 -0.942 1.00 93.44 77 SER A O 1
ATOM 595 N N . GLU A 1 78 ? 0.425 -15.161 1.142 1.00 94.69 78 GLU A N 1
ATOM 596 C CA . GLU A 1 78 ? -1.032 -15.078 0.985 1.00 94.69 78 GLU A CA 1
ATOM 597 C C . GLU A 1 78 ? -1.427 -14.023 -0.055 1.00 94.69 78 GLU A C 1
ATOM 599 O O . GLU A 1 78 ? -2.299 -14.273 -0.888 1.00 94.69 78 GLU A O 1
ATOM 604 N N . LEU A 1 79 ? -0.758 -12.865 -0.049 1.00 94.12 79 LEU A N 1
ATOM 605 C CA . LEU A 1 79 ? -0.999 -11.818 -1.037 1.00 94.12 79 LEU A CA 1
ATOM 606 C C . LEU A 1 79 ? -0.550 -12.248 -2.440 1.00 94.12 79 LEU A C 1
ATOM 608 O O . LEU A 1 79 ? -1.296 -12.061 -3.397 1.00 94.12 79 LEU A O 1
ATOM 612 N N . ALA A 1 80 ? 0.618 -12.883 -2.566 1.00 92.44 80 ALA A N 1
ATOM 613 C CA . ALA A 1 80 ? 1.103 -13.425 -3.834 1.00 92.44 80 ALA A CA 1
ATOM 614 C C . ALA A 1 80 ? 0.124 -14.447 -4.431 1.00 92.44 80 ALA A C 1
ATOM 616 O O . ALA A 1 80 ? -0.179 -14.392 -5.622 1.00 92.44 80 ALA A O 1
ATOM 617 N N . MET A 1 81 ? -0.414 -15.348 -3.600 1.00 91.62 81 MET A N 1
ATOM 618 C CA . MET A 1 81 ? -1.442 -16.299 -4.025 1.00 91.62 81 MET A CA 1
ATOM 619 C C . MET A 1 81 ? -2.714 -15.597 -4.511 1.00 91.62 81 MET A C 1
ATOM 621 O O . MET A 1 81 ? -3.241 -15.962 -5.559 1.00 91.62 81 MET A O 1
ATOM 625 N N . ALA A 1 82 ? -3.197 -14.588 -3.781 1.00 90.12 82 ALA A N 1
ATOM 626 C CA . ALA A 1 82 ? -4.390 -13.834 -4.167 1.00 90.12 82 ALA A CA 1
ATOM 627 C C . ALA A 1 82 ? -4.206 -13.121 -5.519 1.00 90.12 82 ALA A C 1
ATOM 629 O O . ALA A 1 82 ? -5.044 -13.271 -6.408 1.00 90.12 82 ALA A O 1
ATOM 630 N N . LEU A 1 83 ? -3.074 -12.436 -5.709 1.00 86.88 83 LEU A N 1
ATOM 631 C CA . LE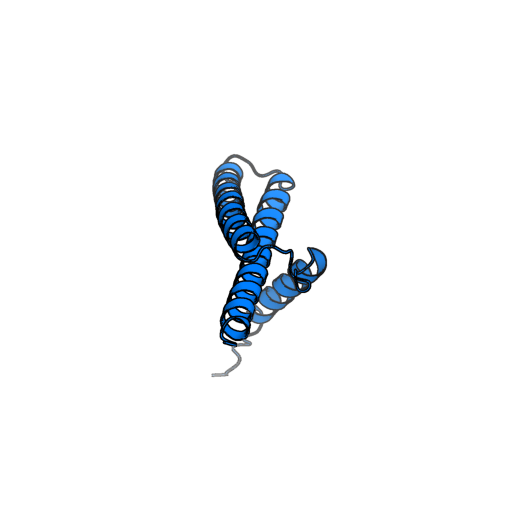U A 1 83 ? -2.744 -11.749 -6.962 1.00 86.88 83 LEU A CA 1
ATOM 632 C C . LEU A 1 83 ? -2.621 -12.729 -8.141 1.00 86.88 83 LEU A C 1
ATOM 634 O O . LEU A 1 83 ? -3.114 -12.453 -9.233 1.00 86.88 83 LEU A O 1
ATOM 638 N N . ALA A 1 84 ? -2.021 -13.904 -7.926 1.00 86.56 84 ALA A N 1
ATOM 639 C CA . ALA A 1 84 ? -1.933 -14.941 -8.954 1.00 86.56 84 ALA A CA 1
ATOM 640 C C . ALA A 1 84 ? -3.318 -15.485 -9.359 1.00 86.56 84 ALA A C 1
ATOM 642 O O . ALA A 1 84 ? -3.570 -15.722 -10.543 1.00 86.56 84 ALA A O 1
ATOM 643 N N . CYS A 1 85 ? -4.235 -15.652 -8.399 1.00 82.25 85 CYS A N 1
ATOM 644 C CA . CYS A 1 85 ? -5.618 -16.047 -8.677 1.00 82.25 85 CYS A CA 1
ATOM 645 C C . CYS A 1 85 ? -6.391 -14.978 -9.465 1.00 82.25 85 CYS A C 1
ATOM 647 O O . CYS A 1 85 ? -7.167 -15.329 -10.354 1.00 82.25 85 CYS A O 1
ATOM 649 N N . GLU A 1 86 ? -6.174 -13.692 -9.178 1.00 73.44 86 GLU A N 1
ATOM 650 C CA . GLU A 1 86 ? -6.801 -12.591 -9.918 1.00 73.44 86 GLU A CA 1
ATOM 651 C C . GLU A 1 86 ? -6.337 -12.562 -11.379 1.00 73.44 86 GLU A C 1
ATOM 653 O O . GLU A 1 86 ? -7.172 -12.505 -12.280 1.00 73.44 86 GLU A O 1
ATOM 658 N N . VAL A 1 87 ? -5.033 -12.709 -11.639 1.00 61.53 87 VAL A N 1
ATOM 659 C CA . VAL A 1 87 ? -4.474 -12.750 -13.005 1.00 61.53 87 VAL A CA 1
ATOM 660 C C . VAL A 1 87 ? -4.996 -13.953 -13.808 1.00 61.53 87 VAL A C 1
ATOM 662 O O . VAL A 1 87 ? -5.269 -13.823 -15.001 1.00 61.53 87 VAL A O 1
ATOM 665 N N . GLY A 1 88 ? -5.221 -15.103 -13.161 1.00 53.94 88 GLY A N 1
ATOM 666 C CA . GLY A 1 88 ? -5.790 -16.299 -13.798 1.00 53.94 88 GLY A CA 1
ATOM 667 C C . GLY A 1 88 ? -7.259 -16.170 -14.231 1.00 53.94 88 GLY A C 1
ATOM 668 O O . GLY A 1 88 ? -7.707 -16.919 -15.099 1.00 53.94 88 GLY A O 1
ATOM 669 N N . SER A 1 89 ? -8.006 -15.211 -13.676 1.00 54.41 89 SER A N 1
ATOM 670 C CA . SER A 1 89 ? -9.428 -14.988 -13.988 1.00 54.41 89 SER A CA 1
ATOM 671 C C . SER A 1 89 ? -9.647 -14.250 -15.320 1.00 54.41 89 SER A C 1
ATOM 673 O O . SER A 1 89 ? -10.668 -14.432 -15.981 1.00 54.41 89 SER A O 1
ATOM 675 N N . TYR A 1 90 ? -8.664 -13.469 -15.782 1.00 52.16 90 TYR A N 1
ATOM 676 C CA . TYR A 1 90 ? -8.758 -12.714 -17.041 1.00 52.16 90 TYR A CA 1
ATOM 677 C C . TYR A 1 90 ? -8.406 -13.546 -18.295 1.00 52.16 90 TYR A C 1
ATOM 679 O O . TYR A 1 90 ? -8.379 -13.011 -19.401 1.00 52.16 90 TYR A O 1
ATOM 687 N N . GLY A 1 91 ? -8.134 -14.849 -18.143 1.00 50.88 91 GLY A N 1
ATOM 688 C CA . GLY A 1 91 ? -7.572 -15.708 -19.192 1.00 50.88 91 GLY A CA 1
ATOM 689 C C . GLY A 1 91 ? -8.540 -16.595 -19.985 1.00 50.88 91 GLY A C 1
ATOM 690 O O . GLY A 1 91 ? -8.065 -17.362 -20.818 1.00 50.88 91 GLY A O 1
ATOM 691 N N . VAL A 1 92 ? -9.863 -16.555 -19.765 1.00 48.31 92 VAL A N 1
ATOM 692 C CA . VAL A 1 92 ? -10.800 -17.446 -20.486 1.00 48.31 92 VAL A CA 1
ATOM 693 C C . VAL A 1 9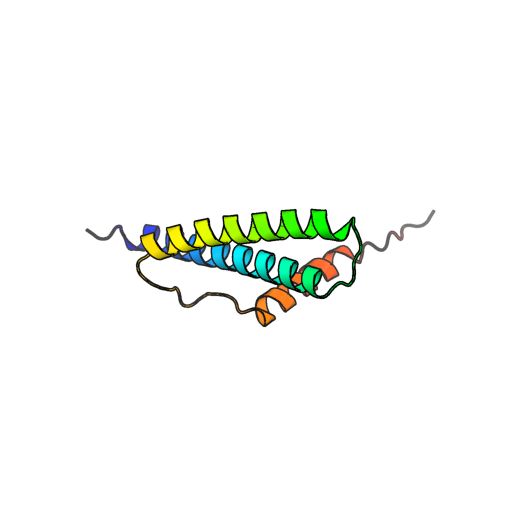2 ? -12.111 -16.734 -20.847 1.00 48.31 92 VAL A C 1
ATOM 695 O O . VAL A 1 92 ? -13.117 -16.857 -20.158 1.00 48.31 92 VAL A O 1
ATOM 698 N N . TYR A 1 93 ? -12.123 -16.050 -21.994 1.00 49.66 93 TYR A N 1
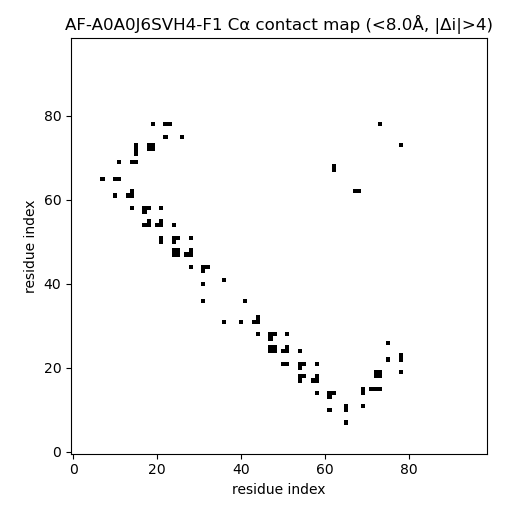ATOM 699 C CA . TYR A 1 93 ? -13.315 -16.005 -22.846 1.00 49.66 93 TYR A CA 1
ATOM 700 C C . TYR A 1 93 ? -13.016 -16.837 -24.099 1.00 49.66 93 TYR A C 1
ATOM 702 O O . TYR A 1 93 ? -12.330 -16.350 -25.000 1.00 49.66 93 TYR A O 1
ATOM 710 N N . PRO A 1 94 ? -13.502 -18.087 -24.197 1.00 47.84 94 PRO A N 1
ATOM 711 C CA . PRO A 1 94 ? -13.516 -18.793 -25.458 1.00 47.84 94 PRO A CA 1
ATOM 712 C C . PRO A 1 94 ? -14.651 -18.175 -26.269 1.00 47.84 94 PRO A C 1
ATOM 714 O O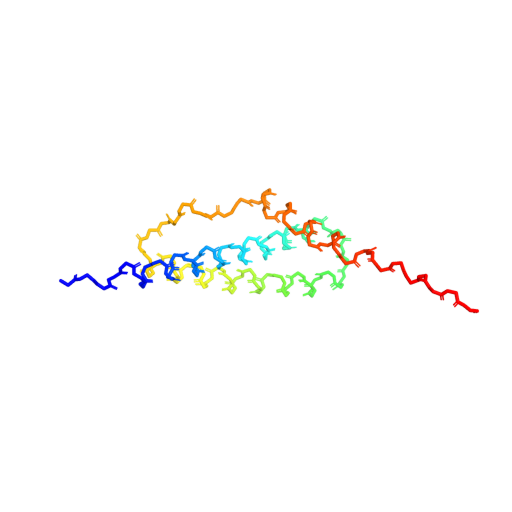 . PRO A 1 94 ? -15.821 -18.512 -26.098 1.00 47.84 94 PRO A O 1
ATOM 717 N N . GLY A 1 95 ? -14.304 -17.215 -27.122 1.00 45.72 95 GLY A N 1
ATOM 718 C CA . GLY A 1 95 ? -15.174 -16.762 -28.195 1.00 45.72 95 GLY A CA 1
ATOM 719 C C . GLY A 1 95 ? -15.350 -17.892 -29.202 1.00 45.72 95 GLY A C 1
ATOM 720 O O . GLY A 1 95 ? -14.671 -17.922 -30.221 1.00 45.72 95 GLY A O 1
ATOM 721 N N . HIS A 1 96 ? -16.239 -18.832 -28.894 1.00 50.38 96 HIS A N 1
ATOM 722 C CA . HIS A 1 96 ? -16.800 -19.757 -29.860 1.00 50.38 96 HIS A CA 1
ATOM 723 C C . HIS A 1 96 ? -18.280 -19.424 -29.987 1.00 50.38 96 HIS A C 1
ATOM 725 O O . HIS A 1 96 ? -19.067 -19.764 -29.112 1.00 50.38 96 HIS A O 1
ATOM 731 N N . LEU A 1 97 ? -18.644 -18.747 -31.071 1.00 53.72 97 LEU A N 1
ATOM 732 C CA . LEU A 1 97 ? -19.941 -18.932 -31.705 1.00 53.72 97 LEU A CA 1
ATOM 733 C C . LEU A 1 97 ? -19.714 -18.875 -33.213 1.00 53.72 97 LEU A C 1
ATOM 735 O O . LEU A 1 97 ? -19.246 -17.874 -33.752 1.00 53.72 97 LEU A O 1
ATOM 739 N N . ASP A 1 98 ? -19.982 -20.020 -33.827 1.00 56.12 98 ASP A N 1
ATOM 740 C CA . ASP A 1 98 ? -20.003 -20.281 -35.256 1.00 56.12 98 ASP A CA 1
ATOM 741 C C . ASP A 1 98 ? -20.814 -19.245 -36.043 1.00 56.12 98 ASP A C 1
ATOM 743 O O . ASP A 1 98 ? -21.911 -18.855 -35.630 1.00 56.12 98 ASP A O 1
ATOM 747 N N . SER A 1 99 ? -20.317 -18.891 -37.230 1.00 52.50 99 SER A N 1
ATOM 748 C CA . SER A 1 99 ? -21.088 -18.790 -38.483 1.00 52.50 99 SER A CA 1
ATOM 749 C C . SER A 1 99 ? -20.145 -18.717 -39.677 1.00 52.50 99 SER A C 1
ATOM 751 O O . SER A 1 99 ? -19.187 -17.914 -39.620 1.00 52.50 99 SER A O 1
#

Organism: NCBI:txid270351

Radius of gyration: 18.62 Å; Cα contacts (8 Å, |Δi|>4): 57; chains: 1; bounding box: 40×27×65 Å

Sequence (99 aa):
MPCSTASDATLEHRTIEAHRHYLAALMRVEALDEADDGSDGERERLDAEAAHLQTFAILNLLLNELGYVPKGLVTRSELAMALACEVGSYGVYPGHLDS